Protein AF-A0A9X8GS26-F1 (afdb_monomer_lite)

Structure (mmCIF, N/CA/C/O backbone):
data_AF-A0A9X8GS26-F1
#
_entry.id   AF-A0A9X8GS26-F1
#
loop_
_atom_site.group_PDB
_atom_si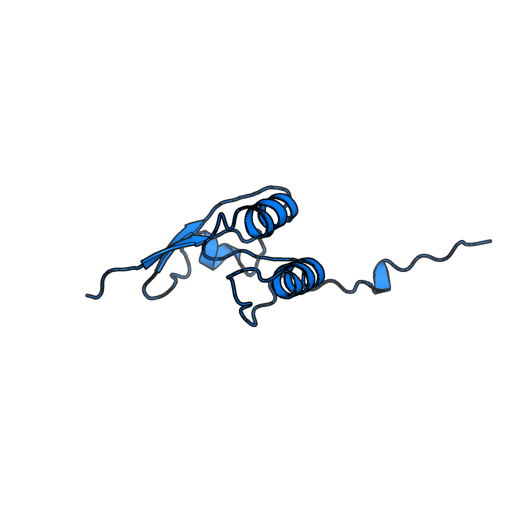te.id
_atom_site.type_symbol
_atom_site.label_atom_id
_atom_site.label_alt_id
_atom_site.label_comp_id
_atom_site.label_asym_id
_atom_site.label_entity_id
_atom_site.label_seq_id
_atom_site.pdbx_PDB_ins_code
_atom_site.Cartn_x
_atom_site.Cartn_y
_atom_site.Cartn_z
_atom_site.occupancy
_atom_site.B_iso_or_equiv
_atom_site.auth_seq_id
_atom_site.auth_comp_id
_atom_site.auth_asym_id
_atom_site.auth_atom_id
_atom_site.pdbx_PDB_model_num
ATOM 1 N N . MET A 1 1 ? -22.588 10.366 16.793 1.00 60.59 1 MET A N 1
ATOM 2 C CA . MET A 1 1 ? -21.631 10.252 15.670 1.00 60.59 1 MET A CA 1
ATOM 3 C C . MET A 1 1 ? -21.141 8.816 15.627 1.00 60.59 1 MET A C 1
ATOM 5 O O . MET A 1 1 ? -20.841 8.286 16.690 1.00 60.59 1 MET A O 1
ATOM 9 N N . SER A 1 2 ? -21.143 8.169 14.459 1.00 77.00 2 SER A N 1
ATOM 10 C CA . SER A 1 2 ? -20.645 6.791 14.332 1.00 77.00 2 SER A CA 1
ATOM 11 C C . SER A 1 2 ? -19.148 6.733 14.660 1.00 77.00 2 SER A C 1
ATOM 13 O O . SER A 1 2 ? -18.417 7.677 14.353 1.00 77.00 2 SER A O 1
ATOM 15 N N . LYS A 1 3 ? -18.698 5.656 15.311 1.00 89.00 3 LYS A N 1
ATOM 16 C CA . LYS A 1 3 ? -17.283 5.434 15.637 1.00 89.00 3 LYS A CA 1
ATOM 17 C C . LYS A 1 3 ? -16.494 5.263 14.331 1.00 89.00 3 LYS A C 1
ATOM 19 O O . LYS A 1 3 ? -16.907 4.478 13.482 1.00 89.00 3 LYS A O 1
ATOM 24 N N . LYS A 1 4 ? -15.384 5.992 14.170 1.00 95.44 4 LYS A N 1
ATOM 25 C CA . LYS A 1 4 ? -14.489 5.827 13.014 1.00 95.44 4 LYS A CA 1
ATOM 26 C C . LYS A 1 4 ? -13.817 4.452 13.049 1.00 95.44 4 LYS A C 1
ATOM 28 O O . LYS A 1 4 ? -13.524 3.937 14.129 1.00 95.44 4 LYS A O 1
ATOM 33 N N . VAL A 1 5 ? -13.588 3.867 11.878 1.00 97.50 5 VAL A N 1
ATOM 34 C CA . VAL A 1 5 ? -12.893 2.581 11.732 1.00 97.50 5 VAL A CA 1
ATOM 35 C C . VAL A 1 5 ? -11.390 2.839 11.594 1.00 97.50 5 VAL A C 1
ATOM 37 O O . VAL A 1 5 ? -11.009 3.539 10.653 1.00 97.50 5 VAL A O 1
ATOM 40 N N . PRO A 1 6 ? -10.537 2.305 12.487 1.00 97.44 6 PRO A N 1
ATOM 41 C CA . PRO A 1 6 ? -9.094 2.400 12.322 1.00 97.44 6 PRO A CA 1
ATOM 42 C C . PRO A 1 6 ? -8.658 1.517 11.151 1.00 97.44 6 PRO A C 1
ATOM 44 O O . PRO A 1 6 ? -9.011 0.341 11.118 1.00 97.44 6 PRO A O 1
ATOM 47 N N . LEU A 1 7 ? -7.918 2.079 10.194 1.00 98.00 7 LEU A N 1
ATOM 48 C CA . LEU A 1 7 ? -7.370 1.330 9.057 1.00 98.00 7 LEU A CA 1
ATOM 49 C C . LEU A 1 7 ? -5.887 1.637 8.883 1.00 98.00 7 LEU A C 1
ATOM 51 O O . LEU A 1 7 ? -5.504 2.799 8.740 1.00 98.00 7 LEU A O 1
ATOM 55 N N . LYS A 1 8 ? -5.067 0.593 8.805 1.00 98.50 8 LYS A N 1
ATOM 56 C CA . LYS A 1 8 ? -3.644 0.677 8.481 1.00 98.50 8 LYS A CA 1
ATOM 57 C C . LYS A 1 8 ? -3.457 0.625 6.966 1.00 98.50 8 LYS A C 1
ATOM 59 O O . LYS A 1 8 ? -3.795 -0.365 6.313 1.00 98.50 8 LYS A O 1
ATOM 64 N N . ILE A 1 9 ? -2.919 1.700 6.395 1.00 98.12 9 ILE A N 1
ATOM 65 C CA . ILE A 1 9 ? -2.902 1.947 4.949 1.00 98.12 9 ILE A CA 1
ATOM 66 C C . ILE A 1 9 ? -1.469 2.092 4.432 1.00 98.12 9 ILE A C 1
ATOM 68 O O . ILE A 1 9 ? -0.731 2.982 4.852 1.00 98.12 9 ILE A O 1
ATOM 72 N N . ALA A 1 10 ? -1.089 1.275 3.450 1.00 97.88 10 ALA A N 1
ATOM 73 C CA . ALA A 1 10 ? 0.202 1.346 2.769 1.00 97.88 10 ALA A CA 1
ATOM 74 C C . ALA A 1 10 ? 0.037 1.704 1.284 1.00 97.88 10 ALA A C 1
ATOM 76 O O . ALA A 1 10 ? -0.123 0.841 0.419 1.00 97.88 10 ALA A O 1
ATOM 77 N N . ILE A 1 11 ? 0.132 2.996 0.973 1.00 96.00 11 ILE A N 1
ATOM 78 C CA . ILE A 1 11 ? 0.141 3.524 -0.399 1.00 96.00 11 ILE A CA 1
ATOM 79 C C . ILE A 1 11 ? 1.325 4.472 -0.586 1.00 96.00 11 ILE A C 1
ATOM 81 O O . ILE A 1 11 ? 1.709 5.189 0.351 1.00 96.00 11 ILE A O 1
ATOM 85 N N . ALA A 1 12 ? 1.896 4.489 -1.788 1.00 94.50 12 ALA A N 1
ATOM 86 C CA . ALA A 1 12 ? 3.010 5.370 -2.089 1.00 94.50 12 ALA A CA 1
ATOM 87 C C . ALA A 1 12 ? 2.590 6.847 -2.099 1.00 94.50 12 ALA A C 1
ATOM 89 O O . ALA A 1 12 ? 1.427 7.215 -2.296 1.00 94.50 12 ALA A O 1
ATOM 90 N N . GLU A 1 13 ? 3.582 7.713 -1.895 1.00 94.00 13 GLU A N 1
ATOM 91 C CA . GLU A 1 13 ? 3.414 9.150 -2.058 1.00 94.00 13 GLU A CA 1
ATOM 92 C C . GLU A 1 13 ? 3.467 9.545 -3.532 1.00 94.00 13 GLU A C 1
ATOM 94 O O . GLU A 1 13 ? 4.493 9.390 -4.201 1.00 94.00 13 GLU A O 1
ATOM 99 N N . HIS A 1 14 ? 2.361 10.094 -4.014 1.00 92.81 14 HIS A N 1
ATOM 100 C CA . HIS A 1 14 ? 2.202 10.672 -5.338 1.00 92.81 14 HIS A CA 1
ATOM 101 C C . HIS A 1 14 ? 1.460 12.003 -5.215 1.00 92.81 14 HIS A C 1
ATOM 103 O O . HIS A 1 14 ? 0.695 12.168 -4.263 1.00 92.81 14 HIS A O 1
ATOM 109 N N . PRO A 1 15 ? 1.582 12.916 -6.196 1.00 94.00 15 PRO A N 1
ATOM 110 C CA . PRO A 1 15 ? 0.859 14.188 -6.166 1.00 94.00 15 PRO A CA 1
ATOM 111 C C . PRO A 1 15 ? -0.647 14.037 -5.889 1.00 94.00 15 PRO A C 1
ATOM 113 O O . PRO A 1 15 ? -1.219 14.816 -5.134 1.00 94.00 15 PRO A O 1
ATOM 116 N N . HIS A 1 16 ? -1.281 12.996 -6.436 1.00 93.12 16 HIS A N 1
ATOM 117 C CA . HIS A 1 16 ? -2.707 12.708 -6.254 1.00 93.12 16 HIS A CA 1
ATOM 118 C C . HIS A 1 16 ? -3.049 11.886 -5.001 1.00 93.12 16 HIS A C 1
ATOM 120 O O . HIS A 1 16 ? -4.223 11.793 -4.660 1.00 93.12 16 HIS A O 1
ATOM 126 N N . THR A 1 17 ? -2.073 11.298 -4.298 1.00 94.69 17 THR A N 1
ATOM 127 C CA . THR A 1 17 ? -2.316 10.594 -3.020 1.00 94.69 17 THR A CA 1
ATOM 128 C C . THR A 1 17 ? -1.925 11.430 -1.799 1.00 94.69 17 THR A C 1
ATOM 130 O O . THR A 1 17 ? -2.428 11.172 -0.705 1.00 94.69 17 THR A O 1
ATOM 133 N N . SER A 1 18 ? -1.080 12.458 -1.957 1.00 95.94 18 SER A N 1
ATOM 134 C CA . SER A 1 18 ? -0.551 13.265 -0.848 1.00 95.94 18 SER A CA 1
ATOM 135 C C . SER A 1 18 ? -1.633 13.929 0.008 1.00 95.94 18 SER A C 1
ATOM 137 O O . SER A 1 18 ? -1.518 13.899 1.228 1.00 95.94 18 SER A O 1
ATOM 139 N N . ALA A 1 19 ? -2.699 14.468 -0.596 1.00 96.69 19 ALA A N 1
ATOM 140 C CA . ALA A 1 19 ? -3.761 15.163 0.140 1.00 96.69 19 ALA A CA 1
ATOM 141 C C . ALA A 1 19 ? -4.566 14.241 1.075 1.00 96.69 19 ALA A C 1
ATOM 143 O O . ALA A 1 19 ? -4.993 14.662 2.145 1.00 96.69 19 ALA A O 1
ATOM 144 N N . ILE A 1 20 ? -4.752 12.975 0.692 1.00 95.56 20 ILE A N 1
ATOM 145 C CA . ILE A 1 20 ? -5.385 11.974 1.559 1.00 95.56 20 ILE A CA 1
ATOM 146 C C . ILE A 1 20 ? -4.390 11.506 2.631 1.00 95.56 20 ILE A C 1
ATOM 148 O O . ILE A 1 20 ? -4.743 11.412 3.804 1.00 95.56 20 ILE A O 1
ATOM 152 N N . ARG A 1 21 ? -3.123 11.272 2.254 1.00 95.81 21 ARG A N 1
ATOM 153 C CA . ARG A 1 21 ? -2.072 10.802 3.177 1.00 95.81 21 ARG A CA 1
ATOM 154 C C . ARG A 1 21 ? -1.759 11.795 4.298 1.00 95.81 21 ARG A C 1
ATOM 156 O O . ARG A 1 21 ? -1.499 11.376 5.418 1.00 95.81 21 ARG A O 1
ATOM 163 N N . ASN A 1 22 ? -1.761 13.095 4.001 1.00 95.56 22 ASN A N 1
ATOM 164 C CA . ASN A 1 22 ? -1.470 14.149 4.978 1.00 95.56 22 ASN A CA 1
ATOM 165 C C . ASN A 1 22 ? -2.717 14.653 5.732 1.00 95.56 22 ASN A C 1
ATOM 167 O O . ASN A 1 22 ? -2.606 15.574 6.536 1.00 95.56 22 ASN A O 1
ATOM 171 N N . GLY A 1 23 ? -3.894 14.077 5.461 1.00 95.00 23 GLY A N 1
ATOM 172 C CA . GLY A 1 23 ? -5.150 14.430 6.122 1.00 95.00 23 GLY A CA 1
ATOM 173 C C . GLY A 1 23 ? -5.839 15.705 5.623 1.00 95.00 23 GLY A C 1
ATOM 174 O O . GLY A 1 23 ? -6.876 16.064 6.176 1.00 95.00 23 GLY A O 1
ATOM 175 N N . SER A 1 24 ? -5.328 16.373 4.580 1.00 97.38 24 SER A N 1
ATOM 176 C CA . SER A 1 24 ? -5.999 17.544 3.977 1.00 97.38 24 SER A CA 1
ATOM 177 C C . SER A 1 24 ? -7.365 17.178 3.394 1.00 97.38 24 SER A C 1
ATOM 179 O O . SER A 1 24 ? -8.290 17.987 3.417 1.00 97.38 24 SER A O 1
ATOM 181 N N . ILE A 1 25 ? -7.493 15.953 2.876 1.00 97.00 25 ILE A N 1
ATOM 182 C CA . ILE A 1 25 ? -8.759 15.350 2.459 1.00 97.00 25 ILE A CA 1
ATOM 183 C C . ILE A 1 25 ? -9.021 14.146 3.373 1.00 97.00 25 ILE A C 1
ATOM 185 O O . ILE A 1 25 ? -8.325 13.134 3.247 1.00 97.00 25 ILE A O 1
ATOM 189 N N . PRO A 1 26 ? -9.990 14.228 4.304 1.00 95.50 26 PRO A N 1
ATOM 190 C CA . PRO A 1 26 ? -10.300 13.118 5.195 1.00 95.50 26 PRO A CA 1
ATOM 191 C C . PRO A 1 26 ? -11.026 11.994 4.450 1.00 95.50 26 PRO A C 1
ATOM 193 O O . PRO A 1 26 ? -11.780 12.231 3.507 1.00 95.50 26 PRO A O 1
ATOM 196 N N . ILE A 1 27 ? -10.843 10.763 4.926 1.00 95.38 27 ILE A N 1
ATOM 197 C CA . ILE A 1 27 ? -11.647 9.614 4.503 1.00 95.38 27 ILE A CA 1
ATOM 198 C C . ILE A 1 27 ? -12.855 9.534 5.440 1.00 95.38 27 ILE A C 1
ATOM 200 O O . ILE A 1 27 ? -12.702 9.390 6.656 1.00 95.38 27 ILE A O 1
ATOM 204 N N . GLU A 1 28 ? -14.060 9.663 4.890 1.00 95.75 28 GLU A N 1
ATOM 205 C CA . GLU A 1 28 ? -15.293 9.617 5.676 1.00 95.75 28 GLU A CA 1
ATOM 206 C C . GLU A 1 28 ? -15.398 8.296 6.456 1.00 95.75 28 GLU A C 1
ATOM 208 O O . GLU A 1 28 ? -15.199 7.214 5.910 1.00 95.75 28 GLU A O 1
ATOM 213 N N . GLY A 1 29 ? -15.682 8.385 7.759 1.00 96.19 29 GLY A N 1
AT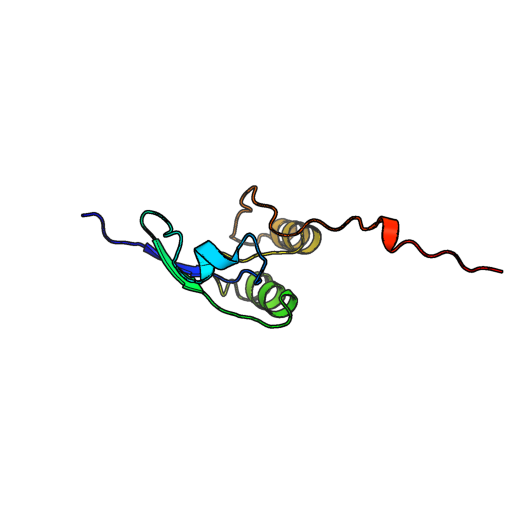OM 214 C CA . GLY A 1 29 ? -15.858 7.214 8.624 1.00 96.19 29 GLY A CA 1
ATOM 215 C C . GLY A 1 29 ? -14.580 6.441 8.972 1.00 96.19 29 GLY A C 1
ATOM 216 O O . GLY A 1 29 ? -14.661 5.478 9.733 1.00 96.19 29 GLY A O 1
ATOM 217 N N . VAL A 1 30 ? -13.408 6.860 8.488 1.00 97.25 30 VAL A N 1
ATOM 218 C CA . VAL A 1 30 ? -12.132 6.161 8.703 1.00 97.25 30 VAL A CA 1
ATOM 219 C C . VAL A 1 30 ? -11.192 6.991 9.576 1.00 97.25 30 VAL A C 1
ATOM 221 O O . VAL A 1 30 ? -11.139 8.221 9.499 1.00 97.25 30 VAL A O 1
ATOM 224 N N . GLU A 1 31 ? -10.439 6.296 10.419 1.00 97.00 31 GLU A N 1
ATOM 225 C CA . GLU A 1 31 ? -9.276 6.800 11.141 1.00 97.00 31 GLU A CA 1
ATOM 226 C C . GLU A 1 31 ? -8.023 6.161 10.517 1.00 97.00 31 GLU A C 1
ATOM 228 O O . GLU A 1 31 ? -7.679 5.024 10.841 1.00 97.00 31 GLU A O 1
ATOM 233 N N . PRO A 1 32 ? -7.393 6.821 9.528 1.00 97.38 32 PRO A N 1
ATOM 234 C CA . PRO A 1 32 ? -6.323 6.201 8.761 1.00 97.38 32 PRO A CA 1
ATOM 235 C C . PRO A 1 32 ? -4.972 6.298 9.479 1.00 97.38 32 PRO A C 1
ATOM 237 O O . PRO A 1 32 ? -4.549 7.378 9.892 1.00 97.38 32 PRO A O 1
ATOM 240 N N . GLU A 1 33 ? -4.245 5.186 9.523 1.00 97.69 33 GLU A N 1
ATOM 241 C CA . GLU A 1 33 ? -2.828 5.118 9.873 1.00 97.69 33 GLU A CA 1
ATOM 242 C C . GLU A 1 33 ? -2.016 4.862 8.594 1.00 97.69 33 GLU A C 1
ATOM 244 O O . GLU A 1 33 ? -1.996 3.750 8.062 1.00 97.69 33 GLU A O 1
ATOM 249 N N . PHE A 1 34 ? -1.337 5.886 8.069 1.00 97.75 34 PHE A N 1
ATOM 250 C CA . PHE A 1 34 ? -0.514 5.731 6.866 1.00 97.75 34 PHE A CA 1
ATOM 251 C C . PHE A 1 34 ? 0.882 5.195 7.187 1.00 97.75 34 PHE A C 1
ATOM 253 O O . PHE A 1 34 ? 1.703 5.874 7.805 1.00 97.75 34 PHE A O 1
ATOM 260 N N . VAL A 1 35 ? 1.201 4.016 6.655 1.00 97.75 35 VAL A N 1
ATOM 261 C CA . VAL A 1 35 ? 2.528 3.405 6.762 1.00 97.75 35 VAL A CA 1
ATOM 262 C C . VAL A 1 35 ? 3.334 3.698 5.504 1.00 97.75 35 VAL A C 1
ATOM 264 O O . VAL A 1 35 ? 2.993 3.275 4.398 1.00 97.75 35 VAL A O 1
ATOM 267 N N . THR A 1 36 ? 4.454 4.400 5.668 1.00 96.19 36 THR A N 1
ATOM 268 C CA . THR A 1 36 ? 5.384 4.652 4.562 1.00 96.19 36 THR A CA 1
ATOM 269 C C . THR A 1 36 ? 6.397 3.519 4.458 1.00 96.19 36 THR A C 1
ATOM 271 O O . THR A 1 36 ? 7.180 3.292 5.376 1.00 96.19 36 THR A O 1
ATOM 274 N N . VAL A 1 37 ? 6.433 2.847 3.306 1.00 96.69 37 VAL A N 1
ATOM 275 C CA . VAL A 1 37 ? 7.446 1.832 2.990 1.00 96.69 37 VAL A CA 1
ATOM 276 C C . VAL A 1 37 ? 8.184 2.250 1.726 1.00 96.69 37 VAL A C 1
ATOM 278 O O . VAL A 1 37 ? 7.575 2.440 0.675 1.00 96.69 37 VAL A O 1
ATOM 281 N N . LYS A 1 38 ? 9.508 2.406 1.813 1.00 94.69 38 LYS A N 1
ATOM 282 C CA . LYS A 1 38 ? 10.351 2.795 0.676 1.00 94.69 38 LYS A CA 1
ATOM 283 C C . LYS A 1 38 ? 11.411 1.718 0.414 1.00 94.69 38 LYS A C 1
ATOM 285 O O . LYS A 1 38 ? 12.191 1.435 1.319 1.00 94.69 38 LYS A O 1
ATOM 290 N N . PRO A 1 39 ? 11.465 1.131 -0.799 1.00 94.00 39 PRO A N 1
ATOM 291 C CA . PRO A 1 39 ? 10.543 1.323 -1.930 1.00 94.00 39 PRO A CA 1
ATOM 292 C C . PRO A 1 39 ? 9.162 0.669 -1.704 1.00 94.00 39 PRO A C 1
ATOM 294 O O . PRO A 1 39 ? 9.053 -0.296 -0.950 1.00 94.00 39 PRO A O 1
ATOM 297 N N . GLN A 1 40 ? 8.126 1.132 -2.422 1.00 94.62 40 GLN A N 1
ATOM 298 C CA . GLN A 1 40 ? 6.734 0.653 -2.278 1.00 94.62 40 GLN A CA 1
ATOM 299 C C . GLN A 1 40 ? 6.586 -0.867 -2.485 1.00 94.62 40 GLN A C 1
ATOM 301 O O . GLN A 1 40 ? 5.760 -1.515 -1.849 1.00 94.62 40 GLN A O 1
ATOM 306 N N . ILE A 1 41 ? 7.461 -1.482 -3.289 1.00 95.38 41 ILE A N 1
ATOM 307 C CA . ILE A 1 41 ? 7.519 -2.943 -3.461 1.00 95.38 41 ILE A CA 1
ATOM 308 C C . ILE A 1 41 ? 7.768 -3.703 -2.139 1.00 95.38 41 ILE A C 1
ATOM 310 O O . ILE A 1 41 ? 7.465 -4.891 -2.036 1.00 95.38 41 ILE A O 1
ATOM 314 N N . GLY A 1 42 ? 8.315 -3.046 -1.111 1.00 97.56 42 GLY A N 1
ATOM 315 C CA . GLY A 1 42 ? 8.403 -3.590 0.244 1.00 97.56 42 GLY A CA 1
ATOM 316 C C . GLY A 1 42 ? 7.027 -3.791 0.889 1.00 97.56 42 GLY A C 1
ATOM 317 O O . GLY A 1 42 ? 6.796 -4.840 1.487 1.00 97.56 42 GLY A O 1
ATOM 318 N N . ALA A 1 43 ? 6.095 -2.849 0.706 1.00 97.81 43 ALA A N 1
ATOM 319 C CA . ALA A 1 43 ? 4.719 -2.987 1.184 1.00 97.81 43 ALA A CA 1
ATOM 320 C C . ALA A 1 43 ? 3.997 -4.133 0.467 1.00 97.81 43 ALA A C 1
ATOM 322 O O . ALA A 1 43 ? 3.316 -4.922 1.114 1.00 97.81 43 ALA A O 1
ATOM 323 N N . PHE A 1 44 ? 4.235 -4.304 -0.840 1.00 97.38 44 PHE A N 1
ATOM 324 C CA . PHE A 1 44 ? 3.610 -5.386 -1.608 1.00 97.38 44 PHE A CA 1
ATOM 325 C C . PHE A 1 44 ? 3.932 -6.757 -1.015 1.00 97.38 44 PHE A C 1
ATOM 327 O O . PHE A 1 44 ? 3.043 -7.587 -0.865 1.00 97.38 44 PHE A O 1
ATOM 334 N N . ARG A 1 45 ? 5.203 -6.983 -0.652 1.00 97.38 45 ARG A N 1
ATOM 335 C CA . ARG A 1 45 ? 5.654 -8.252 -0.063 1.00 97.38 45 ARG A CA 1
ATOM 336 C C . ARG A 1 45 ? 4.995 -8.520 1.287 1.00 97.38 45 ARG A C 1
ATOM 338 O O . ARG A 1 45 ? 4.54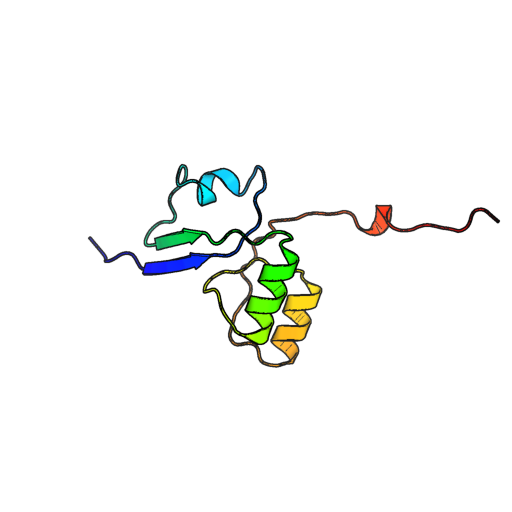5 -9.638 1.499 1.00 97.38 45 ARG A O 1
ATOM 345 N N . ARG A 1 46 ? 4.921 -7.506 2.152 1.00 98.12 46 ARG A N 1
ATOM 346 C CA . ARG A 1 46 ? 4.279 -7.589 3.477 1.00 98.12 46 ARG A CA 1
ATOM 347 C C . ARG A 1 46 ? 2.776 -7.851 3.354 1.00 98.12 46 ARG A C 1
ATOM 349 O O . ARG A 1 46 ? 2.232 -8.678 4.070 1.00 98.12 46 ARG A O 1
ATOM 356 N N . MET A 1 47 ? 2.120 -7.233 2.370 1.00 98.19 47 MET A N 1
ATOM 357 C CA . MET A 1 47 ? 0.702 -7.469 2.103 1.00 98.19 47 MET A CA 1
ATOM 358 C C . MET A 1 47 ? 0.420 -8.897 1.624 1.00 98.19 47 MET A C 1
ATOM 360 O O . MET A 1 47 ? -0.450 -9.567 2.166 1.00 98.19 47 MET A O 1
ATOM 364 N N . VAL A 1 48 ? 1.138 -9.385 0.606 1.00 97.88 48 VAL A N 1
ATOM 365 C CA . VAL A 1 48 ? 0.821 -10.700 0.014 1.00 97.88 48 VAL A CA 1
ATOM 366 C C . VAL A 1 48 ? 1.267 -11.889 0.863 1.00 97.88 48 VAL A C 1
ATOM 368 O O . VAL A 1 48 ? 0.751 -12.981 0.658 1.00 97.88 48 VAL A O 1
ATOM 371 N N . ARG A 1 49 ? 2.240 -11.702 1.764 1.00 96.25 49 ARG A N 1
ATOM 372 C CA . ARG A 1 49 ? 2.745 -12.768 2.646 1.00 96.25 49 ARG A CA 1
ATOM 373 C C . ARG A 1 49 ? 2.022 -12.797 3.983 1.00 96.25 49 ARG A C 1
ATOM 375 O O . ARG A 1 49 ? 1.634 -13.871 4.423 1.00 96.25 49 ARG A O 1
ATOM 382 N N . ASP A 1 50 ? 1.824 -11.622 4.577 1.00 97.56 50 ASP A N 1
ATOM 383 C CA . ASP A 1 50 ? 1.451 -11.503 5.987 1.00 97.56 50 ASP A CA 1
ATOM 384 C C . ASP A 1 50 ? 0.143 -10.720 6.195 1.00 97.56 50 ASP A C 1
ATOM 386 O O . ASP A 1 50 ? -0.308 -10.581 7.326 1.00 97.56 50 ASP A O 1
ATOM 390 N N . VAL A 1 51 ? -0.476 -10.203 5.120 1.00 97.69 51 VAL A N 1
ATOM 391 C CA . VAL A 1 51 ? -1.716 -9.395 5.164 1.00 97.69 51 VAL A CA 1
ATOM 392 C C . VAL A 1 51 ? -1.595 -8.235 6.160 1.00 97.69 51 VAL A C 1
ATOM 394 O O . VAL A 1 51 ? -2.495 -7.929 6.932 1.00 97.69 51 VAL A O 1
ATOM 397 N N . GLU A 1 52 ? -0.430 -7.586 6.170 1.00 98.44 52 GLU A N 1
ATOM 398 C CA . GLU A 1 52 ? -0.057 -6.670 7.253 1.00 98.44 52 GLU A CA 1
ATOM 399 C C . GLU A 1 52 ? -0.798 -5.315 7.258 1.00 98.44 52 GLU A C 1
ATOM 401 O O . GLU A 1 52 ? -0.619 -4.507 8.177 1.00 98.44 52 GLU A O 1
ATOM 406 N N . PHE A 1 53 ? -1.570 -5.029 6.208 1.00 98.56 53 PHE A N 1
ATOM 407 C CA . PHE A 1 53 ? -2.282 -3.769 6.010 1.00 98.56 53 PHE A CA 1
ATOM 408 C C . PHE A 1 53 ? -3.741 -4.046 5.654 1.00 98.56 53 PHE A C 1
ATOM 410 O O . PHE A 1 53 ? -4.026 -4.961 4.882 1.00 98.56 53 PHE A O 1
ATOM 417 N N . ASP A 1 54 ? -4.648 -3.196 6.129 1.00 98.31 54 ASP A N 1
ATOM 418 C CA . ASP A 1 54 ? -6.063 -3.258 5.752 1.00 98.31 54 ASP A CA 1
ATOM 419 C C . ASP A 1 54 ? -6.273 -2.759 4.317 1.00 98.31 54 ASP A C 1
ATOM 421 O O . ASP A 1 54 ? -7.113 -3.264 3.571 1.00 98.31 54 ASP A O 1
ATOM 425 N N . VAL A 1 55 ? -5.473 -1.767 3.909 1.00 97.56 55 VAL A N 1
ATOM 426 C CA . VAL A 1 55 ? -5.462 -1.215 2.551 1.00 97.56 55 VAL A CA 1
ATOM 427 C C . VAL A 1 55 ? -4.021 -1.115 2.071 1.00 97.56 55 VAL A C 1
ATOM 429 O O . VAL A 1 55 ? -3.187 -0.467 2.698 1.00 97.56 55 VAL A O 1
ATOM 432 N N . CYS A 1 56 ? -3.712 -1.719 0.927 1.00 97.81 56 CYS A N 1
ATOM 433 C CA . CYS A 1 56 ? -2.373 -1.672 0.351 1.00 97.81 56 CYS A CA 1
ATOM 434 C C . CYS A 1 56 ? -2.441 -1.461 -1.160 1.00 97.81 56 CYS A C 1
ATOM 436 O O . CYS A 1 56 ? -3.187 -2.140 -1.865 1.00 97.81 56 CYS A O 1
ATOM 438 N N . GLU A 1 57 ? -1.612 -0.555 -1.669 1.00 96.06 57 GLU A N 1
ATOM 439 C CA . GLU A 1 57 ? -1.305 -0.504 -3.097 1.00 96.06 57 GLU A CA 1
ATOM 440 C C . GLU A 1 57 ? -0.584 -1.796 -3.507 1.00 96.06 57 GLU A C 1
ATOM 442 O O . GLU A 1 57 ? 0.276 -2.278 -2.772 1.00 96.06 57 GLU A O 1
ATOM 447 N N . LEU A 1 58 ? -0.894 -2.340 -4.687 1.00 96.00 58 LEU A N 1
ATOM 448 C CA . LEU A 1 58 ? -0.219 -3.508 -5.255 1.00 96.00 58 LEU A CA 1
ATOM 449 C C . LEU A 1 58 ? 0.010 -3.331 -6.756 1.00 96.00 58 LEU A C 1
ATOM 451 O O . LEU A 1 58 ? -0.813 -2.755 -7.466 1.00 96.00 58 LEU A O 1
ATOM 455 N N . ALA A 1 59 ? 1.104 -3.907 -7.260 1.00 93.62 59 ALA A N 1
ATOM 456 C CA . ALA A 1 59 ? 1.255 -4.108 -8.696 1.00 93.62 59 ALA A CA 1
ATOM 457 C C . ALA A 1 59 ? 0.170 -5.084 -9.211 1.00 93.62 59 ALA A C 1
ATOM 459 O O . ALA A 1 59 ? -0.093 -6.089 -8.541 1.00 93.62 59 ALA A O 1
ATOM 460 N N . PRO A 1 60 ? -0.414 -4.861 -10.407 1.00 92.38 60 PRO A N 1
ATOM 461 C CA . PRO A 1 60 ? -1.511 -5.689 -10.918 1.00 92.38 60 PRO A CA 1
ATOM 462 C C . PRO A 1 60 ? -1.180 -7.185 -10.973 1.00 92.38 60 PRO A C 1
ATOM 464 O O . PRO A 1 60 ? -1.951 -8.010 -10.488 1.00 92.38 60 PRO A O 1
ATOM 467 N N . THR A 1 61 ? -0.001 -7.544 -11.488 1.00 93.31 61 THR A N 1
ATOM 468 C CA . THR A 1 61 ? 0.446 -8.943 -11.569 1.00 93.31 61 THR A CA 1
ATOM 469 C C . THR A 1 61 ? 0.584 -9.577 -10.185 1.00 93.31 61 THR A C 1
ATOM 471 O O . THR A 1 61 ? 0.168 -10.714 -9.985 1.00 93.31 61 THR A O 1
ATOM 474 N N . THR A 1 62 ? 1.106 -8.830 -9.207 1.00 95.75 62 THR A N 1
ATOM 475 C CA . THR A 1 62 ? 1.224 -9.286 -7.815 1.00 95.75 62 THR A CA 1
ATOM 476 C C . THR A 1 62 ? -0.145 -9.590 -7.209 1.00 95.75 62 THR A C 1
ATOM 478 O O . THR A 1 62 ? -0.307 -10.631 -6.576 1.00 95.75 62 THR A O 1
ATOM 481 N N . TYR A 1 63 ? -1.136 -8.720 -7.430 1.00 96.56 63 TYR A N 1
ATOM 482 C CA . TYR A 1 63 ? -2.510 -8.947 -6.976 1.00 96.56 63 TYR A CA 1
ATOM 483 C C . TYR A 1 63 ? -3.133 -10.192 -7.624 1.00 96.56 63 TYR A C 1
ATOM 485 O O . TYR A 1 63 ? -3.685 -11.029 -6.915 1.00 96.56 63 TYR A O 1
ATOM 493 N N . ILE A 1 64 ? -3.017 -10.340 -8.949 1.00 97.00 64 ILE A N 1
ATOM 494 C CA . ILE A 1 64 ? -3.589 -11.481 -9.685 1.00 97.00 64 ILE A CA 1
ATOM 495 C C . ILE A 1 64 ? -3.015 -12.802 -9.167 1.00 97.00 64 ILE A C 1
ATOM 497 O O . ILE A 1 64 ? -3.775 -13.728 -8.890 1.00 97.00 64 ILE A O 1
ATOM 501 N N . ILE A 1 65 ? -1.693 -12.871 -8.977 1.00 97.50 65 ILE A N 1
ATOM 502 C CA . ILE A 1 65 ? -1.037 -14.048 -8.398 1.00 97.50 65 ILE A CA 1
ATOM 503 C C . ILE A 1 65 ? -1.572 -14.294 -6.984 1.00 97.50 65 ILE A C 1
ATOM 505 O O . ILE A 1 65 ? -2.065 -15.380 -6.708 1.00 97.50 65 ILE A O 1
ATOM 509 N N . ALA A 1 66 ? -1.555 -13.291 -6.102 1.00 97.75 66 ALA A N 1
ATOM 510 C CA . ALA A 1 66 ? -2.030 -13.455 -4.727 1.00 97.75 66 ALA A CA 1
ATOM 511 C C . ALA A 1 66 ? -3.484 -13.967 -4.667 1.00 97.75 66 ALA A C 1
ATOM 513 O O . ALA A 1 66 ? -3.788 -14.883 -3.906 1.00 97.75 66 ALA A O 1
ATOM 514 N N . ARG A 1 67 ? -4.374 -13.445 -5.522 1.00 97.00 67 ARG A N 1
ATOM 515 C CA . ARG A 1 67 ? -5.762 -13.918 -5.639 1.00 97.00 67 ARG A CA 1
ATOM 516 C C . ARG A 1 67 ? -5.869 -15.351 -6.143 1.00 97.00 67 ARG A C 1
ATOM 518 O O . ARG A 1 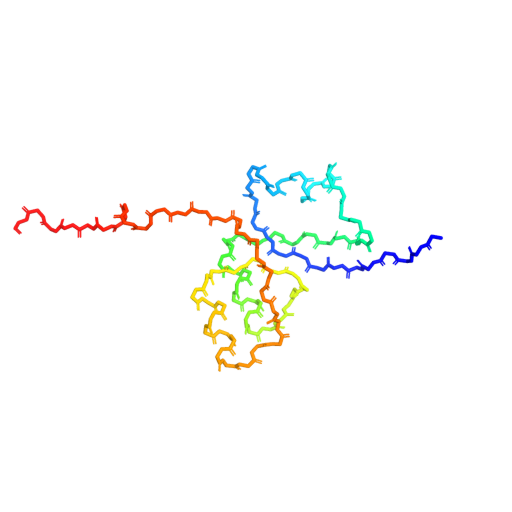67 ? -6.696 -16.090 -5.617 1.00 97.00 67 ARG A O 1
ATOM 525 N N . ALA A 1 68 ? -5.055 -15.745 -7.122 1.00 97.75 68 ALA A N 1
ATOM 526 C CA . ALA A 1 68 ? -5.009 -17.126 -7.603 1.00 97.75 68 ALA A CA 1
ATOM 527 C C . ALA A 1 68 ? -4.578 -18.110 -6.498 1.00 97.75 68 ALA A C 1
ATOM 529 O O . ALA A 1 68 ? -5.022 -19.253 -6.494 1.00 97.75 68 ALA A O 1
ATOM 530 N N . TYR A 1 69 ? -3.780 -17.645 -5.530 1.00 97.00 69 TYR A N 1
ATOM 531 C CA . TYR A 1 69 ? -3.375 -18.395 -4.336 1.00 97.00 69 TYR A CA 1
ATOM 532 C C . TYR A 1 69 ? -4.284 -18.168 -3.110 1.00 97.00 69 TYR A C 1
ATOM 534 O O . TYR A 1 69 ? -3.917 -18.538 -1.998 1.00 97.00 69 TYR A O 1
ATOM 542 N N . GLY A 1 70 ? -5.476 -17.588 -3.287 1.00 97.12 70 GLY A N 1
ATOM 543 C CA . GLY A 1 70 ? -6.481 -17.496 -2.223 1.00 97.12 70 GLY A CA 1
ATOM 544 C C . GLY A 1 70 ? -6.279 -16.358 -1.220 1.00 97.12 70 GLY A C 1
ATOM 545 O O . GLY A 1 70 ? -6.808 -16.430 -0.113 1.00 97.12 70 GLY A O 1
ATOM 546 N N . ALA A 1 71 ? -5.539 -15.305 -1.578 1.00 97.94 71 ALA A N 1
ATOM 547 C CA . ALA A 1 71 ? -5.373 -14.149 -0.702 1.00 97.94 71 ALA A CA 1
ATOM 548 C C . ALA A 1 71 ? -6.731 -13.537 -0.274 1.00 97.94 71 ALA A C 1
ATOM 550 O O . ALA A 1 71 ? -7.621 -13.373 -1.117 1.00 97.94 71 ALA A O 1
ATOM 551 N N . PRO A 1 72 ? -6.894 -13.145 1.007 1.00 97.69 72 PRO A N 1
ATOM 552 C CA . PRO A 1 72 ? -8.196 -12.813 1.595 1.00 97.69 72 PRO A CA 1
ATOM 553 C C . PRO A 1 72 ? -8.692 -11.392 1.279 1.00 97.69 72 PRO A C 1
ATOM 555 O O . PRO A 1 72 ? -9.760 -10.993 1.734 1.00 97.69 72 PRO A O 1
ATOM 558 N N . PHE A 1 73 ? -7.931 -10.610 0.516 1.00 96.94 73 PHE A N 1
ATOM 559 C CA . PHE A 1 73 ? -8.244 -9.219 0.192 1.00 96.94 73 PHE A CA 1
ATOM 560 C C . PHE A 1 73 ? -8.806 -9.070 -1.224 1.00 96.94 73 PHE A C 1
ATOM 562 O O . PHE A 1 73 ? -8.501 -9.849 -2.130 1.00 96.94 73 PHE A O 1
ATOM 569 N N . VAL A 1 74 ? -9.616 -8.036 -1.441 1.00 96.81 74 VAL A N 1
ATOM 570 C CA . VAL A 1 74 ? -10.220 -7.691 -2.736 1.00 96.81 74 VAL A CA 1
ATOM 571 C C . VAL A 1 74 ? -9.635 -6.385 -3.267 1.00 96.81 74 VAL A C 1
ATOM 573 O O . VAL A 1 74 ? -9.325 -5.481 -2.495 1.00 96.81 74 VAL A O 1
ATOM 576 N N . ALA A 1 75 ? -9.459 -6.283 -4.585 1.0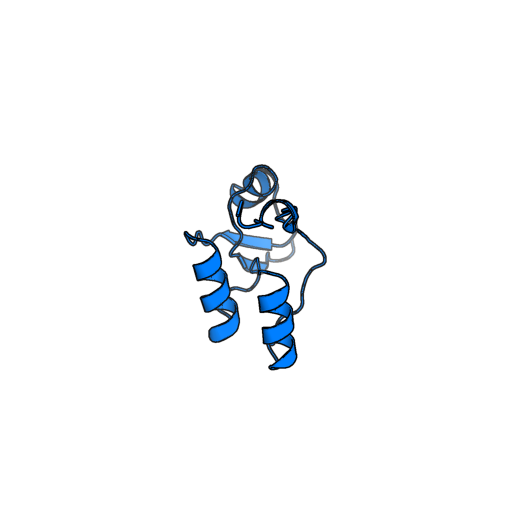0 96.19 75 ALA A N 1
ATOM 577 C CA . ALA A 1 75 ? -9.023 -5.035 -5.198 1.00 96.19 75 ALA A CA 1
ATOM 578 C C . ALA A 1 75 ? -10.145 -3.992 -5.210 1.00 96.19 75 ALA A C 1
ATOM 580 O O . ALA A 1 75 ? -11.291 -4.289 -5.549 1.00 96.19 75 ALA A O 1
ATOM 581 N N . LEU A 1 76 ? -9.770 -2.746 -4.931 1.00 95.25 76 LEU A N 1
ATOM 582 C CA . LEU A 1 76 ? -10.565 -1.570 -5.266 1.00 95.25 76 LEU A CA 1
ATOM 583 C C . LEU A 1 76 ? -10.190 -1.106 -6.684 1.00 95.25 76 LEU A C 1
ATOM 585 O O . LEU A 1 76 ? -9.012 -1.187 -7.046 1.00 95.25 76 LEU A O 1
ATOM 589 N N . PRO A 1 77 ? -11.133 -0.588 -7.490 1.00 92.62 77 PRO A N 1
ATOM 590 C CA . PRO A 1 77 ? -10.863 -0.101 -8.845 1.00 92.62 77 PRO A CA 1
ATOM 591 C C . PRO A 1 77 ? -10.180 1.282 -8.831 1.00 92.62 77 PRO A C 1
ATOM 593 O O . PRO A 1 77 ? -10.647 2.232 -9.454 1.00 92.62 77 PRO A O 1
ATOM 596 N N . VAL A 1 78 ? -9.078 1.412 -8.087 1.00 92.69 78 VAL A N 1
ATOM 597 C CA . VAL A 1 78 ? -8.332 2.660 -7.886 1.00 92.69 78 VAL A CA 1
ATOM 598 C C . VAL A 1 78 ? -6.893 2.460 -8.350 1.00 92.69 78 VAL A C 1
ATOM 600 O O . VAL A 1 78 ? -6.112 1.739 -7.733 1.00 92.69 78 VAL A O 1
ATOM 603 N N . PHE A 1 79 ? -6.529 3.118 -9.447 1.00 90.62 79 PHE A N 1
ATOM 604 C CA . PHE A 1 79 ? -5.216 2.977 -10.074 1.00 90.62 79 PHE A CA 1
ATOM 605 C C . PHE A 1 79 ? -4.330 4.173 -9.721 1.00 90.62 79 PHE A C 1
ATOM 607 O O . PHE A 1 79 ? -4.394 5.220 -10.361 1.00 90.62 79 PHE A O 1
ATOM 614 N N . VAL A 1 80 ? -3.495 4.021 -8.691 1.00 89.12 80 VAL A N 1
ATOM 615 C CA . VAL A 1 80 ? -2.635 5.110 -8.188 1.00 89.12 80 VAL A CA 1
ATOM 616 C C . VAL A 1 80 ? -1.359 5.323 -9.005 1.00 89.12 80 VAL A C 1
ATOM 618 O O . VAL A 1 80 ? -0.702 6.347 -8.847 1.00 89.12 80 VAL A O 1
ATOM 621 N N . VAL A 1 81 ? -1.014 4.410 -9.913 1.00 86.94 81 VAL A N 1
ATOM 622 C CA . VAL A 1 81 ? 0.127 4.562 -10.822 1.00 86.94 81 VAL A CA 1
ATOM 623 C C . VAL A 1 81 ? -0.300 4.216 -12.240 1.00 86.94 81 VAL A C 1
ATOM 625 O O . VAL A 1 81 ? -0.902 3.174 -12.490 1.00 86.94 81 VAL A O 1
ATOM 628 N N . ARG A 1 82 ? 0.094 5.066 -13.190 1.00 79.81 82 ARG A N 1
ATOM 629 C CA . ARG A 1 82 ? 0.027 4.784 -14.624 1.00 79.81 82 ARG A CA 1
ATOM 630 C C . ARG A 1 82 ? 1.422 4.921 -15.219 1.00 79.81 82 ARG A C 1
ATOM 632 O O . ARG A 1 82 ? 1.992 6.008 -15.218 1.00 79.81 82 ARG A O 1
ATOM 639 N N . ARG A 1 83 ? 1.966 3.828 -15.754 1.00 74.62 83 ARG A N 1
ATOM 640 C CA . ARG A 1 83 ? 3.200 3.838 -16.553 1.00 74.62 83 ARG A CA 1
ATOM 641 C C . ARG A 1 83 ? 2.948 3.180 -17.900 1.00 74.62 83 ARG A C 1
ATOM 643 O O . ARG A 1 83 ? 2.300 2.141 -17.978 1.00 74.62 83 ARG A O 1
ATOM 650 N N . PHE A 1 84 ? 3.462 3.791 -18.964 1.00 75.94 84 PHE A N 1
ATOM 651 C CA . PHE A 1 84 ? 3.397 3.215 -20.302 1.00 75.94 84 PHE A CA 1
ATOM 652 C C . PHE A 1 84 ? 4.589 2.277 -20.497 1.00 75.94 84 PHE A C 1
ATOM 654 O O . PHE A 1 84 ? 5.681 2.705 -20.861 1.00 75.94 84 PHE A O 1
ATOM 661 N N . HIS A 1 85 ? 4.388 0.992 -20.200 1.00 74.38 85 HIS A N 1
ATOM 662 C CA . HIS A 1 85 ? 5.470 0.003 -20.199 1.00 74.38 85 HIS A CA 1
ATOM 663 C C . HIS A 1 85 ? 6.123 -0.217 -21.573 1.00 74.38 85 HIS A C 1
ATOM 665 O O . HIS A 1 85 ? 7.271 -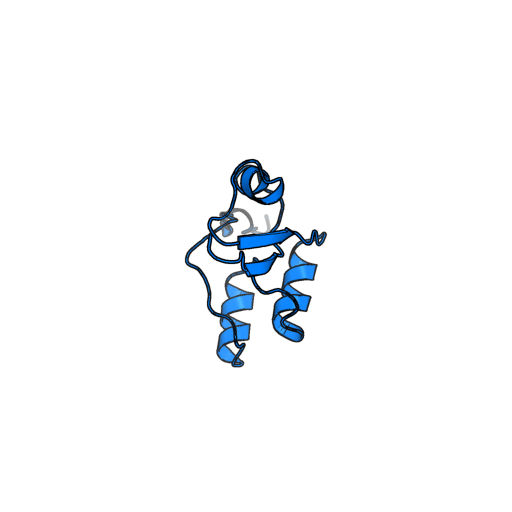0.645 -21.615 1.00 74.38 85 HIS A O 1
ATOM 671 N N . HIS A 1 86 ? 5.467 0.157 -22.678 1.00 81.62 86 HIS A N 1
ATOM 672 C CA . HIS A 1 86 ? 6.068 0.092 -24.016 1.00 81.62 86 HIS A CA 1
ATOM 673 C C . HIS A 1 86 ? 7.312 0.978 -24.165 1.00 81.62 86 HIS A C 1
ATOM 675 O O . HIS A 1 86 ? 8.186 0.652 -24.956 1.00 81.62 86 HIS A O 1
ATOM 681 N N . GLY A 1 87 ? 7.441 2.054 -23.378 1.00 79.12 87 GLY A N 1
ATOM 682 C CA . GLY A 1 87 ? 8.662 2.869 -23.361 1.00 79.12 87 GLY A CA 1
ATOM 683 C C . GLY A 1 87 ? 9.874 2.158 -22.745 1.00 79.12 87 GLY A C 1
ATOM 684 O O . GLY A 1 87 ? 10.987 2.656 -22.851 1.00 79.12 87 GLY A O 1
ATOM 685 N N . GLY A 1 88 ? 9.666 1.012 -22.086 1.00 81.56 88 GLY A N 1
ATOM 686 C CA . GLY A 1 88 ? 10.732 0.141 -21.592 1.00 81.56 88 GLY A CA 1
ATOM 687 C C . GLY A 1 88 ? 11.119 -0.973 -22.566 1.00 81.56 88 GLY A C 1
ATOM 688 O O . GLY A 1 88 ? 11.977 -1.784 -22.228 1.00 81.56 88 GLY A O 1
ATOM 689 N N . LEU A 1 89 ? 10.485 -1.048 -23.741 1.00 88.44 89 LEU A N 1
ATOM 690 C CA . LEU A 1 89 ? 10.908 -1.961 -24.797 1.00 88.44 89 LEU A CA 1
ATOM 691 C C . LEU A 1 89 ? 12.195 -1.413 -25.410 1.00 88.44 89 LEU A C 1
ATOM 693 O O . LEU A 1 89 ? 12.228 -0.292 -25.911 1.00 88.44 89 LEU A O 1
ATOM 697 N N . LEU A 1 90 ? 13.252 -2.212 -25.351 1.00 88.44 90 LEU A N 1
ATOM 698 C CA . LEU A 1 90 ? 14.554 -1.885 -25.912 1.00 88.44 90 LEU A CA 1
ATOM 699 C C . LEU A 1 90 ? 14.879 -2.916 -26.988 1.00 88.44 90 LEU A C 1
ATOM 701 O O . LEU A 1 90 ? 14.623 -4.106 -26.807 1.00 88.44 90 LEU A O 1
ATOM 705 N N . VAL A 1 91 ? 15.451 -2.455 -28.096 1.00 91.88 91 VAL A N 1
ATOM 706 C CA . VAL A 1 91 ? 16.025 -3.313 -29.134 1.00 91.88 91 VAL A CA 1
ATOM 707 C C . VAL A 1 91 ? 17.536 -3.131 -29.123 1.00 91.88 91 VAL A C 1
ATOM 709 O O . VAL A 1 91 ? 18.037 -2.044 -28.825 1.00 91.88 91 VAL A O 1
ATOM 712 N N . ARG A 1 92 ? 18.265 -4.208 -29.409 1.00 87.06 92 ARG A N 1
ATOM 713 C CA . ARG A 1 92 ? 19.700 -4.113 -29.655 1.00 87.06 92 ARG A CA 1
ATOM 714 C C . ARG A 1 92 ? 19.942 -3.341 -30.963 1.00 87.06 92 ARG A C 1
ATOM 716 O O . ARG A 1 92 ? 19.181 -3.537 -31.905 1.00 87.06 92 ARG A O 1
ATOM 723 N N . PRO A 1 93 ? 20.934 -2.439 -31.011 1.00 87.38 93 PRO A N 1
ATOM 724 C CA . PRO A 1 93 ? 21.192 -1.618 -32.193 1.00 87.38 93 PRO A CA 1
ATOM 725 C C . PRO A 1 93 ? 21.972 -2.337 -33.306 1.00 87.38 93 PRO A C 1
ATOM 727 O O . PRO A 1 93 ? 22.205 -1.719 -34.342 1.00 87.38 93 PRO A O 1
ATOM 730 N N . ASP A 1 94 ? 22.401 -3.583 -33.091 1.00 86.94 94 ASP A N 1
ATOM 731 C CA . ASP A 1 94 ? 23.144 -4.406 -34.053 1.00 86.94 94 ASP A CA 1
ATOM 732 C C . ASP A 1 94 ? 22.275 -5.445 -34.775 1.00 86.94 94 ASP A C 1
ATOM 734 O O . ASP A 1 94 ? 21.361 -6.011 -34.129 1.00 86.94 94 ASP A O 1
#

Radius of gyration: 16.1 Å; chains: 1; bounding box: 45×36×50 Å

Foldseek 3Di:
DDAAAEWEEEDDDDPVCVCDVVVVPDDPSHDYDYDYDPPLVVVLCCCLPPVNGPYHDYDPVSVVVSVVVPRPDDDDPDDPDDDDCVVVDDDDPD

Secondary structure (DSSP, 8-state):
-PPPEEEEEE----TTTHHHHTTSSPPTTEEEEEPP-SSTHHHHHHHHHH---SEE---HHHHHHHHHTT-S----S-------GGGG------

Organism: NCBI:txid1675792

Sequence (94 aa):
MSKKVPLKIAIAEHPHTSAIRNGSIPIEGVEPEFVTVKPQIGAFRRMVRDVEFDVCELAPTTYIIARAYGAPFVALPVFVVRRFHHGGLLVRPD

pLDDT: mean 93.6, std 6.64, range [60.59, 98.56]